Protein AF-A0A373NV44-F1 (afdb_monomer_lite)

Foldseek 3Di:
DWKKWFFWKAWPPPRDIDGPAIGTDPVVQVVLAVVQVCVVVVNDDDDDPCPVRRDDQWDWDQDPVRDITIIGGPGIDMDDD

Radius of gyration: 13.58 Å; chains: 1; bounding box: 35×24×32 Å

Sequence (81 aa):
MSMVYNQIYKCRKCGAEFCPVTTHGRAAAGKDMNEFIRRANGTPKYISERMALVPKLYAQHNCDNGNIGVADFIGYEKQEL

Secondary structure (DSSP, 8-state):
--EEEEEEEEETTT--EE-S-EEESHHHHHHHHHHHHHHHTT------GGGGTSPPSEEEEE-TTS-EEEEEEEEEEEEE-

pLDDT: mean 90.47, std 10.11, range [57.69, 98.44]

Structure (mmCIF, N/CA/C/O backbone):
data_AF-A0A373NV44-F1
#
_entry.id   AF-A0A373NV44-F1
#
loop_
_atom_site.group_PDB
_atom_site.id
_atom_site.type_symbol
_atom_site.label_atom_id
_atom_site.label_alt_id
_atom_site.label_comp_id
_atom_site.label_asym_id
_atom_site.label_entity_id
_atom_site.label_seq_id
_atom_site.pdbx_PDB_ins_code
_atom_site.Cartn_x
_atom_site.Cartn_y
_atom_site.Cartn_z
_atom_site.occupancy
_atom_site.B_iso_or_equiv
_atom_site.auth_seq_id
_atom_site.auth_comp_id
_atom_site.auth_asym_id
_atom_site.auth_atom_id
_atom_site.pdbx_PDB_model_num
ATOM 1 N N . MET A 1 1 ? 18.387 12.238 12.262 1.00 63.72 1 MET A N 1
ATOM 2 C CA . MET A 1 1 ? 16.976 11.806 12.348 1.00 63.72 1 MET A CA 1
ATOM 3 C C . MET A 1 1 ? 16.750 10.712 11.323 1.00 63.72 1 MET A C 1
ATOM 5 O O . MET A 1 1 ? 17.062 10.919 10.152 1.00 63.72 1 MET A O 1
ATOM 9 N N . SER A 1 2 ? 16.316 9.533 11.758 1.00 82.50 2 SER A N 1
ATOM 10 C CA . SER A 1 2 ? 15.953 8.435 10.858 1.00 82.50 2 SER A CA 1
ATOM 11 C C . SER A 1 2 ? 14.545 8.655 10.303 1.00 82.50 2 SER A C 1
ATOM 13 O O . SER A 1 2 ? 13.684 9.198 10.982 1.00 82.50 2 SER A O 1
ATOM 15 N N . MET A 1 3 ? 14.314 8.261 9.052 1.00 92.69 3 MET A N 1
ATOM 16 C CA . MET A 1 3 ? 13.016 8.404 8.388 1.00 92.69 3 MET A CA 1
ATOM 17 C C . MET A 1 3 ? 12.539 7.044 7.905 1.00 92.69 3 MET A C 1
ATOM 19 O O . MET A 1 3 ? 13.324 6.274 7.336 1.00 92.69 3 MET A O 1
ATOM 23 N N . VAL A 1 4 ? 11.249 6.788 8.070 1.00 94.94 4 VAL A N 1
ATOM 24 C CA . VAL A 1 4 ? 10.574 5.618 7.515 1.00 94.94 4 VAL A CA 1
ATOM 25 C C . VAL A 1 4 ? 9.504 6.035 6.520 1.00 94.94 4 VAL A C 1
ATOM 27 O O . VAL A 1 4 ? 9.037 7.173 6.510 1.00 94.94 4 VAL A O 1
ATOM 30 N N . TYR A 1 5 ? 9.180 5.107 5.632 1.00 96.12 5 TYR A N 1
ATOM 31 C CA . TYR A 1 5 ? 8.206 5.273 4.569 1.00 96.12 5 TYR A CA 1
ATOM 32 C C . TYR A 1 5 ? 7.215 4.116 4.664 1.00 96.12 5 TYR A C 1
ATOM 34 O O . TYR A 1 5 ? 7.580 2.960 4.441 1.00 96.12 5 TYR A O 1
ATOM 42 N N . ASN A 1 6 ? 5.977 4.431 5.020 1.00 96.31 6 ASN A N 1
ATOM 43 C CA . ASN A 1 6 ? 4.891 3.484 5.250 1.00 96.31 6 ASN A CA 1
ATOM 44 C C . ASN A 1 6 ? 4.141 3.229 3.945 1.00 96.31 6 ASN A C 1
ATOM 46 O O . ASN A 1 6 ? 3.747 4.184 3.281 1.00 96.31 6 ASN A O 1
ATOM 50 N N . GLN A 1 7 ? 3.946 1.970 3.557 1.00 96.06 7 GLN A N 1
ATOM 51 C CA . GLN A 1 7 ? 3.132 1.641 2.386 1.00 96.06 7 GLN A CA 1
ATOM 52 C C . GLN A 1 7 ? 1.661 1.803 2.725 1.00 96.06 7 GLN A C 1
ATOM 54 O O . GLN A 1 7 ? 1.128 0.989 3.467 1.00 96.06 7 GLN A O 1
ATOM 59 N N . ILE A 1 8 ? 0.990 2.802 2.168 1.00 97.81 8 ILE A N 1
ATOM 60 C CA . ILE A 1 8 ? -0.419 3.036 2.469 1.00 97.81 8 ILE A CA 1
ATOM 61 C C . ILE A 1 8 ? -1.291 2.368 1.413 1.00 97.81 8 ILE A 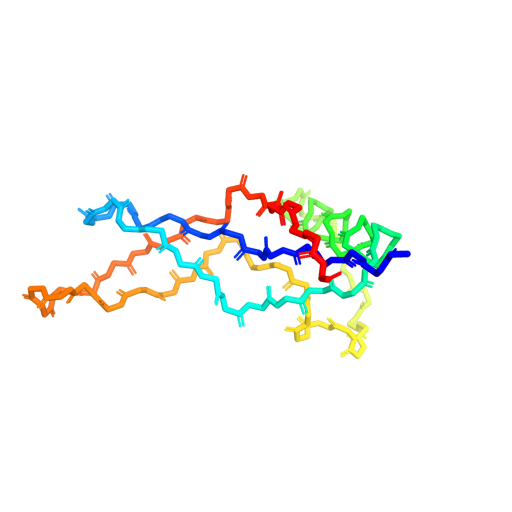C 1
ATOM 63 O O . ILE A 1 8 ? -1.105 2.555 0.205 1.00 97.81 8 ILE A O 1
ATOM 67 N N . TYR A 1 9 ? -2.257 1.590 1.891 1.00 98.19 9 TYR A N 1
ATOM 68 C CA . TYR A 1 9 ? -3.316 0.998 1.086 1.00 98.19 9 TYR A CA 1
ATOM 69 C C . TYR A 1 9 ? -4.664 1.532 1.528 1.00 98.19 9 TYR A C 1
ATOM 71 O O . TYR A 1 9 ? -4.877 1.712 2.722 1.00 98.19 9 TYR A O 1
ATOM 79 N N . LYS A 1 10 ? -5.590 1.704 0.583 1.00 98.44 10 LYS A N 1
ATOM 80 C CA . LYS A 1 10 ? -6.967 2.121 0.853 1.00 98.44 10 LYS A CA 1
ATOM 81 C C . LYS A 1 10 ? -7.960 1.087 0.360 1.00 98.44 10 LYS A C 1
ATOM 83 O O . LYS A 1 10 ? -7.980 0.755 -0.824 1.00 98.44 10 LYS A O 1
ATOM 88 N N . CYS A 1 11 ? -8.803 0.581 1.254 1.00 98.44 11 CYS A N 1
ATOM 89 C CA . CYS A 1 11 ? -9.867 -0.343 0.886 1.00 98.44 11 CYS A CA 1
ATOM 90 C C . CYS A 1 11 ? -10.926 0.364 0.031 1.00 98.44 11 CYS A C 1
ATOM 92 O O . CYS A 1 11 ? -11.553 1.319 0.481 1.00 98.44 11 CYS A O 1
ATOM 94 N N . ARG A 1 12 ? -11.214 -0.159 -1.166 1.00 98.06 12 ARG A N 1
ATOM 95 C CA . ARG A 1 12 ? -12.278 0.356 -2.049 1.00 98.06 12 ARG A CA 1
ATOM 96 C C . ARG A 1 12 ? -13.678 0.210 -1.455 1.00 98.06 12 ARG A C 1
ATOM 98 O O . ARG A 1 12 ? -14.588 0.925 -1.855 1.00 98.06 12 ARG A O 1
ATOM 105 N N . LYS A 1 13 ? -13.862 -0.762 -0.555 1.00 97.50 13 LYS A N 1
ATOM 106 C CA . LYS A 1 13 ? -15.174 -1.132 -0.014 1.00 97.50 13 LYS A CA 1
ATOM 107 C C . LYS A 1 13 ? -15.556 -0.306 1.210 1.00 97.50 13 LYS A C 1
ATOM 109 O O . LYS A 1 13 ? -16.634 0.271 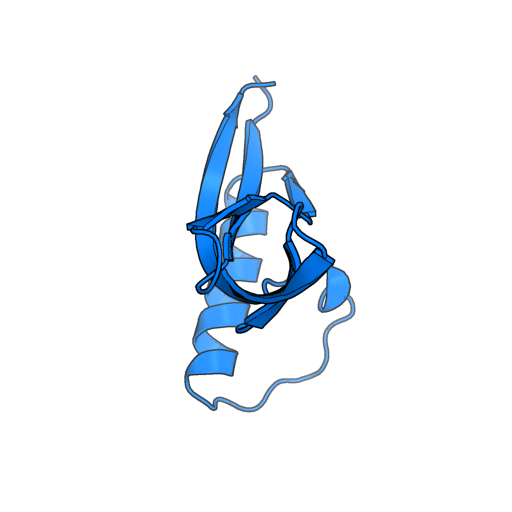1.223 1.00 97.50 13 LYS A O 1
ATOM 114 N N . CYS A 1 14 ? -14.697 -0.256 2.229 1.00 97.81 14 CYS A N 1
ATOM 115 C CA . CYS A 1 14 ? -14.966 0.494 3.463 1.00 97.81 14 CYS A CA 1
ATOM 116 C C . CYS A 1 14 ? -14.236 1.843 3.546 1.00 97.81 14 CYS A C 1
ATOM 118 O O . CYS A 1 14 ? -14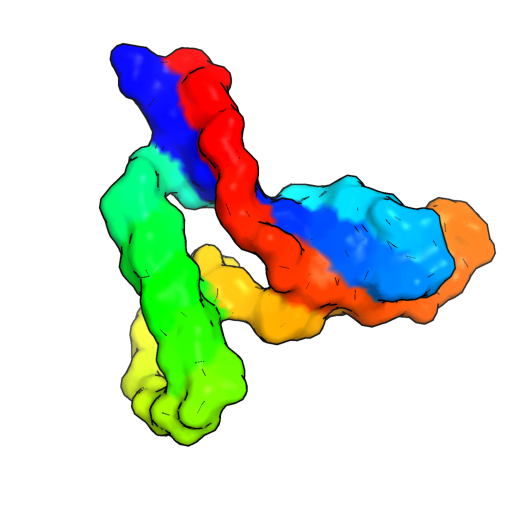.514 2.616 4.454 1.00 97.81 14 CYS A O 1
ATOM 120 N N . GLY A 1 15 ? -13.296 2.134 2.640 1.00 97.69 15 GLY A N 1
ATOM 121 C CA . GLY A 1 15 ? -12.511 3.371 2.651 1.00 97.69 15 GLY A CA 1
ATOM 122 C C . GLY A 1 15 ? -11.352 3.399 3.653 1.00 97.69 15 GLY A C 1
ATOM 123 O O . GLY A 1 15 ? -10.594 4.365 3.633 1.00 97.69 15 GLY A O 1
ATOM 124 N N . ALA A 1 16 ? -11.193 2.370 4.493 1.00 97.94 16 ALA A N 1
ATOM 125 C CA . ALA A 1 16 ? -10.147 2.318 5.511 1.00 97.94 16 ALA A CA 1
ATOM 126 C C . ALA A 1 16 ? -8.742 2.287 4.896 1.00 97.94 16 ALA A C 1
ATOM 128 O O . ALA A 1 16 ? -8.507 1.603 3.893 1.00 97.94 16 ALA A O 1
ATOM 129 N N . GLU A 1 17 ? -7.817 2.998 5.536 1.00 97.88 17 GLU A N 1
ATOM 130 C CA . GLU A 1 17 ? -6.403 3.021 5.178 1.00 97.88 17 GLU A CA 1
ATOM 131 C C . GLU A 1 17 ? -5.588 2.162 6.150 1.00 97.88 17 GLU A C 1
ATOM 133 O O . GLU A 1 17 ? -5.886 2.104 7.343 1.00 97.88 17 GLU A O 1
ATOM 138 N N . PHE A 1 18 ? -4.583 1.447 5.643 1.00 96.69 18 PHE A N 1
ATOM 139 C CA . PHE A 1 18 ? -3.721 0.593 6.462 1.00 96.69 18 PHE A CA 1
ATOM 140 C C . PHE A 1 18 ? -2.309 0.470 5.886 1.00 96.69 18 PHE A C 1
ATOM 142 O O . PHE A 1 18 ? -2.089 0.660 4.687 1.00 96.69 18 PHE A O 1
ATOM 149 N N . CYS A 1 19 ? -1.359 0.112 6.756 1.00 96.25 19 CYS A N 1
ATOM 150 C CA . CYS A 1 19 ? 0.053 -0.046 6.420 1.00 96.25 19 CYS A CA 1
ATOM 151 C C . CYS A 1 19 ? 0.539 -1.477 6.708 1.00 96.25 19 CYS A C 1
ATOM 153 O O . CYS A 1 19 ? 0.722 -1.828 7.874 1.00 96.25 19 CYS A O 1
ATOM 155 N N . PRO A 1 20 ? 0.761 -2.322 5.683 1.00 91.94 20 PRO A N 1
ATOM 156 C CA . PRO A 1 20 ? 1.288 -3.669 5.884 1.00 91.94 20 PRO A CA 1
ATOM 157 C C . PRO A 1 20 ? 2.821 -3.719 5.969 1.00 91.94 20 PRO A C 1
ATOM 159 O O . PRO A 1 20 ? 3.365 -4.705 6.461 1.00 91.94 20 PRO A O 1
ATOM 162 N N . VAL A 1 21 ? 3.529 -2.710 5.443 1.00 93.00 21 VAL A N 1
ATOM 163 C CA . VAL A 1 21 ? 4.996 -2.706 5.339 1.00 93.00 21 VAL A CA 1
ATOM 164 C C . VAL A 1 21 ? 5.542 -1.294 5.536 1.00 93.00 21 VAL A C 1
ATOM 166 O O . VAL A 1 21 ? 5.103 -0.349 4.878 1.00 93.00 21 VAL A O 1
ATOM 169 N N . THR A 1 22 ? 6.580 -1.188 6.361 1.00 93.56 22 THR A N 1
ATOM 170 C CA . THR A 1 22 ? 7.355 0.035 6.585 1.00 93.56 22 THR A CA 1
ATOM 171 C C . THR A 1 22 ? 8.781 -0.153 6.070 1.00 93.56 22 THR A C 1
ATOM 173 O O . THR A 1 22 ? 9.448 -1.135 6.393 1.00 93.56 22 THR A O 1
ATOM 176 N N . THR A 1 23 ? 9.267 0.802 5.277 1.00 91.94 23 THR A N 1
ATOM 177 C CA . THR A 1 23 ? 10.607 0.780 4.676 1.00 91.94 23 THR A CA 1
ATOM 178 C C . THR A 1 23 ? 11.490 1.872 5.283 1.00 91.94 23 THR A C 1
ATOM 180 O O . THR A 1 23 ? 11.094 3.034 5.362 1.00 91.94 23 THR A O 1
ATOM 183 N N . HIS A 1 24 ? 12.725 1.534 5.665 1.00 91.69 24 HIS A N 1
ATOM 184 C CA . HIS A 1 24 ? 13.684 2.506 6.199 1.00 91.69 24 HIS A CA 1
ATOM 185 C C . HIS A 1 24 ? 14.400 3.273 5.079 1.00 91.69 24 HIS A C 1
ATOM 187 O O . HIS A 1 24 ? 15.123 2.695 4.264 1.00 91.69 24 HIS A O 1
ATOM 193 N N . GLY A 1 25 ? 14.243 4.598 5.081 1.00 91.50 25 GLY A N 1
ATOM 194 C CA . GLY A 1 25 ? 14.930 5.506 4.168 1.00 91.50 25 GLY A CA 1
ATOM 195 C C . GLY A 1 25 ? 14.294 5.649 2.779 1.00 91.50 25 GLY A C 1
ATOM 196 O O . GLY A 1 25 ? 13.797 4.705 2.163 1.00 91.50 25 GLY A O 1
ATOM 197 N N . ARG A 1 26 ? 14.387 6.872 2.240 1.00 93.25 26 ARG A N 1
ATOM 198 C CA . ARG A 1 26 ? 13.764 7.274 0.965 1.00 93.25 26 ARG A CA 1
ATOM 199 C C . ARG A 1 26 ? 14.250 6.453 -0.226 1.00 93.25 26 ARG A C 1
ATOM 201 O O . ARG A 1 26 ? 13.477 6.134 -1.122 1.00 93.25 26 ARG A O 1
ATOM 208 N N . ALA A 1 27 ? 15.541 6.126 -0.244 1.00 92.38 27 ALA A N 1
ATOM 209 C CA . ALA A 1 27 ? 16.163 5.420 -1.358 1.00 92.38 27 ALA A CA 1
ATOM 210 C C . ALA A 1 27 ? 15.628 3.988 -1.513 1.00 92.38 27 ALA A C 1
ATOM 212 O O . ALA A 1 27 ? 15.458 3.523 -2.637 1.00 92.38 27 ALA A O 1
ATOM 213 N N . ALA A 1 28 ? 15.352 3.292 -0.405 1.00 90.56 28 ALA A N 1
ATOM 214 C CA . ALA A 1 28 ? 14.765 1.958 -0.448 1.00 90.56 28 ALA A CA 1
ATOM 215 C C . ALA A 1 28 ? 13.305 2.021 -0.922 1.00 90.56 28 ALA A C 1
ATOM 217 O O . ALA A 1 28 ? 12.970 1.365 -1.904 1.00 90.56 28 ALA A O 1
ATOM 218 N N . ALA A 1 29 ? 12.493 2.908 -0.333 1.00 93.44 29 ALA A N 1
ATOM 219 C CA . ALA A 1 29 ? 11.101 3.108 -0.742 1.00 93.44 29 ALA A CA 1
ATOM 220 C C . ALA A 1 29 ? 10.967 3.493 -2.229 1.00 93.44 29 ALA A C 1
ATOM 222 O O . ALA A 1 29 ? 10.102 2.982 -2.934 1.00 93.44 29 ALA A O 1
ATOM 223 N N . GLY A 1 30 ? 11.865 4.340 -2.745 1.00 93.69 30 GLY A N 1
ATOM 224 C CA . GLY A 1 30 ? 11.889 4.711 -4.163 1.00 93.69 30 GLY A CA 1
ATOM 225 C C . GLY A 1 30 ? 12.227 3.545 -5.099 1.00 93.69 30 GLY A C 1
ATOM 226 O O . GLY A 1 30 ? 11.624 3.419 -6.164 1.00 93.69 30 GLY A O 1
ATOM 227 N N . LYS A 1 31 ? 13.157 2.662 -4.707 1.00 91.75 31 LYS A N 1
ATOM 228 C CA . LYS A 1 31 ? 13.464 1.441 -5.475 1.00 91.75 31 LYS A CA 1
ATOM 229 C C . LYS A 1 31 ? 12.254 0.509 -5.534 1.00 91.75 31 LYS A C 1
ATOM 231 O O . LYS A 1 31 ? 11.931 0.013 -6.611 1.00 91.75 31 LYS A O 1
ATOM 236 N N . ASP A 1 32 ? 11.577 0.322 -4.407 1.00 91.69 32 ASP A N 1
ATOM 237 C CA . ASP A 1 32 ? 10.402 -0.543 -4.308 1.00 91.69 32 ASP A CA 1
ATOM 238 C C . ASP A 1 32 ? 9.203 0.040 -5.086 1.00 91.69 32 ASP A C 1
ATOM 240 O O . ASP A 1 32 ? 8.520 -0.691 -5.803 1.00 91.69 32 ASP A O 1
ATOM 244 N N . MET A 1 33 ? 9.002 1.363 -5.054 1.00 92.50 33 MET A N 1
ATOM 245 C CA . MET A 1 33 ? 7.991 2.065 -5.861 1.00 92.50 33 MET A CA 1
ATOM 246 C C . MET A 1 33 ? 8.234 1.911 -7.369 1.00 92.50 33 MET A C 1
ATOM 248 O O . MET A 1 33 ? 7.321 1.563 -8.114 1.00 92.50 33 MET A O 1
ATOM 252 N N . ASN A 1 34 ? 9.465 2.142 -7.835 1.00 91.38 34 ASN A N 1
ATOM 253 C CA . ASN A 1 34 ? 9.802 1.980 -9.253 1.00 91.38 34 ASN A CA 1
ATOM 254 C C . ASN A 1 34 ? 9.557 0.548 -9.726 1.00 91.38 34 ASN A C 1
ATOM 256 O O . ASN A 1 34 ? 9.095 0.319 -10.844 1.00 91.38 34 ASN A O 1
ATOM 260 N N . GLU A 1 35 ? 9.841 -0.422 -8.859 1.00 89.69 35 GLU A N 1
ATOM 261 C CA . GLU A 1 35 ? 9.558 -1.812 -9.152 1.00 89.69 35 GLU A CA 1
ATOM 262 C C . GLU A 1 35 ? 8.062 -2.094 -9.284 1.00 89.69 35 GLU A C 1
ATOM 264 O O . GLU A 1 35 ? 7.633 -2.764 -10.225 1.00 89.69 35 GLU A O 1
ATOM 269 N N . PHE A 1 36 ? 7.274 -1.581 -8.342 1.00 90.56 36 PHE A N 1
ATOM 270 C CA . PHE A 1 36 ? 5.825 -1.674 -8.378 1.00 90.56 36 PHE A CA 1
ATOM 271 C C . PHE A 1 36 ? 5.262 -1.100 -9.690 1.00 90.56 36 PHE A C 1
ATOM 273 O O . PHE A 1 36 ? 4.547 -1.806 -10.402 1.00 90.56 36 PHE A O 1
ATOM 280 N N . ILE A 1 37 ? 5.652 0.127 -10.059 1.00 91.56 37 ILE A N 1
ATOM 281 C CA . ILE A 1 37 ? 5.196 0.809 -11.283 1.00 91.56 37 ILE A CA 1
ATOM 282 C C . ILE A 1 37 ? 5.558 -0.001 -12.529 1.00 91.56 37 ILE A C 1
ATOM 284 O O . ILE A 1 37 ? 4.723 -0.222 -13.404 1.00 91.56 37 ILE A O 1
ATOM 288 N N . ARG A 1 38 ? 6.798 -0.490 -12.606 1.00 88.31 38 ARG A N 1
ATOM 289 C CA . ARG A 1 38 ? 7.265 -1.294 -13.736 1.00 88.31 38 ARG A CA 1
ATOM 290 C C . ARG A 1 38 ? 6.416 -2.555 -13.931 1.00 88.31 38 ARG A C 1
ATOM 292 O O . ARG A 1 38 ? 6.022 -2.863 -15.056 1.00 88.31 38 ARG A O 1
ATOM 299 N N . ARG A 1 39 ? 6.109 -3.263 -12.839 1.00 87.12 39 ARG A N 1
ATOM 300 C CA . ARG A 1 39 ? 5.245 -4.454 -12.857 1.00 87.12 39 ARG A CA 1
ATOM 301 C C . ARG A 1 39 ? 3.806 -4.113 -13.228 1.00 87.12 39 ARG A C 1
ATOM 303 O O . ARG A 1 39 ? 3.206 -4.842 -14.011 1.00 87.12 39 ARG A O 1
ATOM 310 N N . ALA A 1 40 ? 3.267 -3.020 -12.689 1.00 88.94 40 ALA A N 1
ATOM 311 C CA . ALA A 1 40 ? 1.927 -2.544 -13.023 1.00 88.94 40 ALA A CA 1
ATOM 312 C C . ALA A 1 40 ? 1.798 -2.209 -14.521 1.00 88.94 40 ALA A C 1
ATOM 314 O O . ALA A 1 40 ? 0.769 -2.494 -15.123 1.00 88.94 40 ALA A O 1
ATOM 315 N N . ASN A 1 41 ? 2.875 -1.718 -15.139 1.00 91.12 41 ASN A N 1
ATOM 316 C CA . ASN A 1 41 ? 2.965 -1.443 -16.576 1.00 91.12 41 ASN A CA 1
ATOM 317 C C . ASN A 1 41 ? 3.335 -2.675 -17.429 1.00 91.12 41 ASN A C 1
ATOM 319 O O . ASN A 1 41 ? 3.753 -2.527 -18.576 1.00 91.12 41 ASN A O 1
ATOM 323 N N . GLY A 1 42 ? 3.233 -3.894 -16.887 1.00 86.50 42 GLY A N 1
ATOM 324 C CA . GLY A 1 42 ? 3.408 -5.134 -17.651 1.00 86.50 42 GLY A CA 1
ATOM 325 C C . GLY A 1 42 ? 4.847 -5.444 -18.066 1.00 86.50 42 GLY A C 1
ATOM 326 O O . GLY A 1 42 ? 5.069 -6.332 -18.886 1.00 86.50 42 GLY A O 1
ATOM 327 N N . THR A 1 43 ? 5.841 -4.747 -17.513 1.00 84.00 43 THR A N 1
ATOM 328 C CA . THR A 1 43 ? 7.240 -5.059 -17.815 1.00 84.00 43 THR A CA 1
ATOM 329 C C . THR A 1 43 ? 7.651 -6.331 -17.055 1.00 84.00 43 THR A C 1
ATOM 331 O O . THR A 1 43 ? 7.566 -6.349 -15.821 1.00 84.00 43 THR A O 1
ATOM 334 N N . PRO A 1 44 ? 8.106 -7.396 -17.746 1.00 68.25 44 PRO A N 1
ATOM 335 C CA . PRO A 1 44 ? 8.499 -8.651 -17.110 1.00 68.25 44 PRO A CA 1
ATOM 336 C C . PRO A 1 44 ? 9.625 -8.437 -16.095 1.00 68.25 44 PRO A C 1
ATOM 338 O O . PRO A 1 44 ? 10.543 -7.647 -16.336 1.00 68.25 44 PRO A O 1
ATOM 341 N N . LYS A 1 45 ? 9.588 -9.161 -14.968 1.00 65.81 45 LYS A N 1
ATOM 342 C CA . LYS A 1 45 ? 10.626 -9.063 -13.935 1.00 65.81 45 LYS A CA 1
ATOM 343 C C . LYS A 1 45 ? 11.393 -10.363 -13.712 1.00 65.81 45 LYS A C 1
ATOM 345 O O . LYS A 1 45 ? 10.796 -11.417 -13.527 1.00 65.81 45 LYS A O 1
ATOM 350 N N . TYR A 1 46 ? 12.711 -10.215 -13.559 1.00 59.34 46 TYR A N 1
ATOM 351 C CA . TYR A 1 46 ? 13.554 -11.074 -12.726 1.00 59.34 46 TYR A CA 1
ATOM 352 C C . TYR A 1 46 ? 13.064 -11.022 -11.271 1.00 59.34 46 TYR A C 1
ATOM 354 O O . TYR A 1 46 ? 13.022 -9.949 -10.662 1.00 59.34 46 TYR A O 1
ATOM 362 N N . ILE A 1 47 ? 12.687 -12.168 -10.710 1.00 57.69 47 ILE A N 1
ATOM 363 C CA . ILE A 1 47 ? 12.255 -12.296 -9.315 1.00 57.69 47 ILE A CA 1
ATOM 364 C C . ILE A 1 47 ? 13.449 -11.963 -8.409 1.00 57.69 47 ILE A C 1
ATOM 366 O O . ILE A 1 47 ? 14.387 -12.741 -8.298 1.00 57.69 47 ILE A O 1
ATOM 370 N N . SER A 1 48 ? 13.438 -10.782 -7.785 1.00 63.75 48 SER A N 1
ATOM 371 C CA . SER A 1 48 ? 14.416 -10.411 -6.755 1.00 63.75 48 SER A CA 1
ATOM 372 C C . SER A 1 48 ? 13.898 -10.808 -5.374 1.00 63.75 48 SER A C 1
ATOM 374 O O . SER A 1 48 ? 12.714 -10.606 -5.104 1.00 63.75 48 SER A O 1
ATOM 376 N N . GLU A 1 49 ? 14.783 -11.216 -4.464 1.00 65.88 49 GLU A N 1
ATOM 377 C CA . GLU A 1 49 ? 14.472 -11.563 -3.060 1.00 65.88 49 GLU A CA 1
ATOM 378 C C . GLU A 1 49 ? 13.689 -10.471 -2.302 1.00 65.88 49 GLU A C 1
ATOM 380 O O . GLU A 1 49 ? 12.932 -10.754 -1.379 1.00 65.88 49 GLU A O 1
ATOM 385 N N . ARG A 1 50 ? 13.776 -9.209 -2.745 1.00 68.06 50 ARG A N 1
ATOM 386 C CA . ARG A 1 50 ? 13.009 -8.075 -2.200 1.00 68.06 50 ARG A CA 1
ATOM 387 C C . ARG A 1 50 ? 11.510 -8.071 -2.523 1.00 68.06 50 ARG A C 1
ATOM 389 O O . ARG A 1 50 ? 10.819 -7.153 -2.096 1.00 68.06 50 ARG A O 1
ATOM 396 N N . MET A 1 51 ? 10.982 -9.059 -3.251 1.00 70.06 51 MET A N 1
ATOM 397 C CA . MET A 1 51 ? 9.557 -9.132 -3.626 1.00 70.06 51 MET A CA 1
ATOM 398 C C . MET A 1 51 ? 8.597 -8.980 -2.437 1.00 70.06 51 MET A C 1
ATOM 400 O O . MET A 1 51 ? 7.517 -8.426 -2.615 1.00 70.06 51 MET A O 1
ATOM 404 N N . ALA A 1 52 ? 8.987 -9.430 -1.240 1.00 76.25 52 ALA A N 1
ATOM 405 C CA . ALA A 1 52 ? 8.169 -9.299 -0.034 1.00 76.25 52 ALA A CA 1
ATOM 406 C C . ALA A 1 52 ? 7.984 -7.841 0.433 1.00 76.25 52 ALA A C 1
ATOM 408 O O . ALA A 1 52 ? 6.986 -7.536 1.077 1.00 76.25 52 ALA A O 1
ATOM 409 N N . LEU A 1 53 ? 8.927 -6.952 0.102 1.00 85.38 53 LEU A N 1
ATOM 410 C CA . LEU A 1 53 ? 8.921 -5.543 0.507 1.00 85.38 53 LEU A CA 1
ATOM 411 C C . LEU A 1 53 ? 8.354 -4.616 -0.575 1.00 85.38 53 LEU A C 1
ATOM 413 O O . LEU A 1 53 ? 8.044 -3.466 -0.289 1.00 85.38 53 LEU A O 1
ATOM 417 N N . VAL A 1 54 ? 8.208 -5.092 -1.812 1.00 90.12 54 VAL A N 1
ATOM 418 C CA . VAL A 1 54 ? 7.665 -4.294 -2.918 1.00 90.12 54 VAL A CA 1
ATOM 419 C C . VAL A 1 54 ? 6.139 -4.194 -2.784 1.00 90.12 54 VAL A C 1
ATOM 421 O O . VAL A 1 54 ? 5.493 -5.232 -2.602 1.00 90.12 54 VAL A O 1
ATOM 424 N N . PRO A 1 55 ? 5.539 -2.996 -2.938 1.00 92.94 55 PRO A N 1
ATOM 425 C CA . PRO A 1 55 ? 4.091 -2.849 -2.956 1.00 92.94 55 PRO A CA 1
ATOM 426 C C . PRO A 1 55 ? 3.421 -3.765 -3.985 1.00 92.94 55 PRO A C 1
ATOM 428 O O . PRO A 1 55 ? 3.943 -4.036 -5.073 1.00 92.94 55 PRO A O 1
ATOM 431 N N . LYS A 1 56 ? 2.234 -4.253 -3.639 1.00 91.56 56 LYS A N 1
ATOM 432 C CA . LYS A 1 56 ? 1.357 -5.018 -4.523 1.00 91.56 56 LYS A CA 1
ATOM 433 C C . LYS A 1 56 ? 0.334 -4.068 -5.136 1.00 91.56 56 LYS A C 1
ATOM 435 O O . LYS A 1 56 ? -0.054 -3.090 -4.514 1.00 91.56 56 LYS A O 1
ATOM 440 N N . LEU A 1 57 ? -0.146 -4.394 -6.336 1.00 91.00 57 LEU A N 1
ATOM 441 C CA . LEU A 1 57 ? -1.213 -3.624 -6.986 1.00 91.00 57 LEU A CA 1
ATOM 442 C C . LEU A 1 57 ? -2.499 -3.639 -6.163 1.00 91.00 57 LEU A C 1
ATOM 444 O O . LEU A 1 57 ? -3.117 -2.599 -5.964 1.00 91.00 57 LEU A O 1
ATOM 448 N N . TYR A 1 58 ? -2.834 -4.815 -5.637 1.00 94.50 58 TYR A N 1
ATOM 449 C CA . TYR A 1 58 ? -3.988 -5.021 -4.782 1.00 94.50 58 TYR A CA 1
ATOM 450 C C . TYR A 1 58 ? -3.584 -5.773 -3.518 1.00 94.50 58 TYR A C 1
ATOM 452 O O . TYR A 1 58 ? -2.743 -6.679 -3.557 1.00 94.50 58 TYR A O 1
ATOM 460 N N . ALA A 1 59 ? -4.225 -5.423 -2.410 1.00 95.06 59 ALA A N 1
ATOM 461 C CA . ALA A 1 59 ? -4.179 -6.163 -1.160 1.00 95.06 59 ALA A CA 1
ATOM 462 C C . ALA A 1 59 ? -5.598 -6.560 -0.735 1.00 95.06 59 ALA A C 1
ATOM 464 O O . ALA A 1 59 ? -6.561 -5.840 -0.994 1.00 95.06 59 ALA A O 1
ATOM 465 N N . GLN A 1 60 ? -5.733 -7.709 -0.075 1.00 96.88 60 GLN A N 1
ATOM 466 C CA . GLN A 1 60 ? -6.973 -8.046 0.618 1.00 96.88 60 GLN A CA 1
ATOM 467 C C . GLN A 1 60 ? -7.078 -7.201 1.888 1.00 96.88 60 GLN A C 1
ATOM 469 O O . GLN A 1 60 ? -6.091 -7.017 2.598 1.00 96.88 60 GLN A O 1
ATOM 474 N N . HIS A 1 61 ? -8.284 -6.733 2.191 1.00 97.75 61 HIS A N 1
ATOM 475 C CA . HIS A 1 61 ? -8.613 -6.085 3.450 1.00 97.75 61 HIS A CA 1
ATOM 476 C C . HIS A 1 61 ? -9.847 -6.752 4.063 1.00 97.75 61 HIS A C 1
ATOM 478 O O . HIS A 1 61 ? -10.845 -6.959 3.372 1.00 97.75 61 HIS A O 1
ATOM 484 N N . ASN A 1 62 ? -9.782 -7.081 5.351 1.00 97.19 62 ASN A N 1
ATOM 485 C CA . ASN A 1 62 ? -10.933 -7.561 6.111 1.00 97.19 62 ASN A CA 1
ATOM 486 C C . ASN A 1 62 ? -11.554 -6.346 6.809 1.00 97.19 62 ASN A C 1
ATOM 488 O O . ASN A 1 62 ? -10.950 -5.799 7.725 1.00 97.19 62 ASN A O 1
ATOM 492 N N . CYS A 1 63 ? -12.712 -5.896 6.331 1.00 97.44 63 CYS A N 1
ATOM 493 C CA . CYS A 1 63 ? -13.432 -4.754 6.881 1.00 97.44 63 CYS A CA 1
ATOM 494 C C . CYS A 1 63 ? -13.994 -5.081 8.272 1.00 97.44 63 CYS A C 1
ATOM 496 O O . CYS A 1 63 ? -14.453 -6.200 8.502 1.00 97.44 63 CYS A O 1
ATOM 498 N N . ASP A 1 64 ? -14.090 -4.078 9.146 1.00 96.56 64 ASP A N 1
ATOM 499 C CA . ASP A 1 64 ? -14.596 -4.237 10.523 1.00 96.56 64 ASP A CA 1
ATOM 500 C C . ASP A 1 64 ? -16.022 -4.8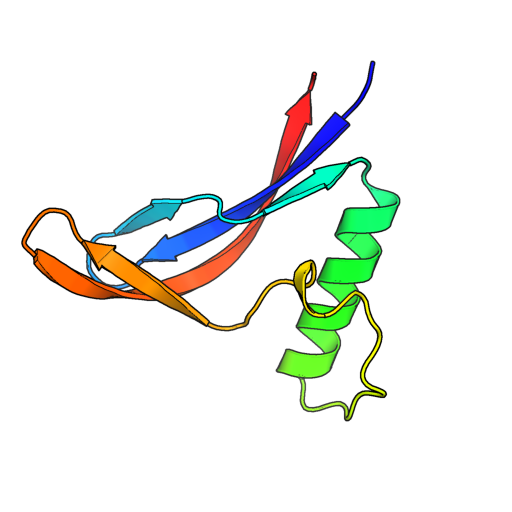05 10.600 1.00 96.56 64 ASP A C 1
ATOM 502 O O . ASP A 1 64 ? -16.375 -5.508 11.541 1.00 96.56 64 ASP A O 1
ATOM 506 N N . ASN A 1 65 ? -16.845 -4.560 9.576 1.00 95.81 65 ASN A N 1
ATOM 507 C CA . ASN A 1 65 ? -18.193 -5.123 9.464 1.00 95.81 65 ASN A CA 1
ATOM 508 C C . ASN A 1 65 ? -18.226 -6.569 8.922 1.00 95.81 65 ASN A C 1
ATOM 510 O O . ASN A 1 65 ? -19.275 -7.033 8.479 1.00 95.81 65 ASN A O 1
ATOM 514 N N . GLY A 1 66 ? -17.084 -7.261 8.893 1.00 96.50 66 GLY A N 1
ATOM 515 C CA . GLY A 1 66 ? -16.942 -8.644 8.430 1.00 96.50 66 GLY A CA 1
ATOM 516 C C . GLY A 1 66 ? -16.879 -8.815 6.909 1.00 96.50 66 GLY A C 1
ATOM 517 O O . GLY A 1 66 ? -16.711 -9.932 6.423 1.00 96.50 66 GLY A O 1
ATOM 518 N N . ASN A 1 67 ? -16.997 -7.736 6.129 1.00 98.00 67 A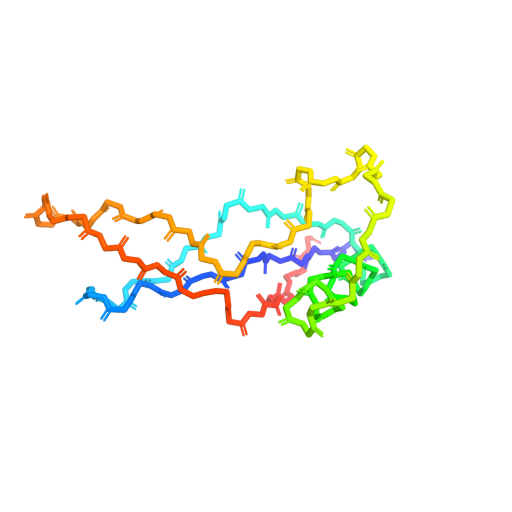SN A N 1
ATOM 519 C CA . ASN A 1 67 ? -16.824 -7.815 4.682 1.00 98.00 67 ASN A CA 1
ATOM 520 C C . ASN A 1 67 ? -15.360 -8.042 4.293 1.00 98.00 67 ASN A C 1
ATOM 522 O O . ASN A 1 67 ? -14.444 -7.561 4.947 1.00 98.00 67 ASN A O 1
ATOM 526 N N . ILE A 1 68 ? -15.145 -8.670 3.139 1.00 98.00 68 ILE A N 1
ATOM 527 C CA . ILE A 1 68 ? -13.831 -8.725 2.496 1.00 98.00 68 ILE A CA 1
ATOM 528 C C . ILE A 1 68 ? -13.816 -7.708 1.354 1.00 98.00 68 ILE A C 1
ATOM 530 O O . ILE A 1 68 ? -14.730 -7.669 0.522 1.00 98.00 68 ILE A O 1
ATOM 534 N N . GLY A 1 69 ? -12.806 -6.845 1.351 1.00 97.75 69 GLY A N 1
ATOM 535 C CA . GLY A 1 69 ? -12.593 -5.793 0.368 1.00 97.75 69 GLY A CA 1
ATOM 536 C C . GLY A 1 69 ? -11.247 -5.922 -0.340 1.00 97.75 69 GLY A C 1
ATOM 537 O O . GLY A 1 69 ? -10.323 -6.583 0.133 1.00 97.75 69 GLY A O 1
ATOM 538 N N . VAL A 1 70 ? -11.141 -5.244 -1.479 1.00 98.25 70 VAL A N 1
ATOM 539 C CA . VAL A 1 70 ? -9.882 -5.051 -2.205 1.00 98.25 70 VAL A CA 1
ATOM 540 C C . VAL A 1 70 ? -9.360 -3.661 -1.879 1.00 98.25 70 VAL A C 1
ATOM 542 O O . VAL A 1 70 ? -10.130 -2.698 -1.881 1.00 98.25 70 VAL A O 1
ATOM 545 N N . ALA A 1 71 ? -8.071 -3.562 -1.588 1.00 98.31 71 ALA A N 1
ATOM 546 C CA . ALA A 1 71 ? -7.395 -2.313 -1.307 1.00 98.31 71 ALA A CA 1
ATOM 547 C C . ALA A 1 71 ? -6.355 -1.989 -2.375 1.00 98.31 71 ALA A C 1
ATOM 549 O O . ALA A 1 71 ? -5.591 -2.865 -2.785 1.00 98.31 71 ALA A O 1
ATOM 550 N N . ASP A 1 72 ? -6.332 -0.729 -2.792 1.00 97.44 72 ASP A N 1
ATOM 551 C CA . ASP A 1 72 ? -5.329 -0.189 -3.703 1.00 97.44 72 ASP A CA 1
ATOM 552 C C . ASP A 1 72 ? -4.138 0.318 -2.919 1.00 97.44 72 ASP A C 1
ATOM 554 O O . ASP A 1 72 ? -4.309 0.957 -1.882 1.00 97.44 72 ASP A O 1
ATOM 558 N N . PHE A 1 73 ? -2.940 0.091 -3.444 1.00 96.88 73 PHE A N 1
ATOM 559 C CA . PHE A 1 73 ? -1.782 0.850 -3.003 1.00 96.88 73 PHE A CA 1
ATOM 560 C C . PHE A 1 73 ? -1.929 2.309 -3.453 1.00 96.88 73 PHE A C 1
ATOM 562 O O . PHE A 1 73 ? -2.097 2.565 -4.646 1.00 96.88 73 PHE A O 1
ATOM 569 N N . ILE A 1 74 ? -1.854 3.257 -2.517 1.00 96.19 74 ILE A N 1
ATOM 570 C CA . ILE A 1 74 ? -2.016 4.692 -2.811 1.00 96.19 74 ILE A CA 1
ATOM 571 C C . ILE A 1 74 ? -0.714 5.492 -2.691 1.00 96.19 74 ILE A C 1
ATOM 573 O O . ILE A 1 74 ? -0.653 6.631 -3.147 1.00 96.19 74 ILE A O 1
ATOM 577 N N . GLY A 1 75 ? 0.345 4.900 -2.132 1.00 96.00 75 GLY A N 1
ATOM 578 C CA . GLY A 1 75 ? 1.671 5.509 -2.083 1.00 96.00 75 GLY A CA 1
ATOM 579 C C . GLY A 1 75 ? 2.423 5.237 -0.787 1.00 96.00 75 GLY A C 1
ATOM 580 O O . GLY A 1 75 ? 1.989 4.463 0.063 1.00 96.00 75 GLY A O 1
ATOM 581 N N . TYR A 1 76 ? 3.579 5.886 -0.654 1.00 96.88 76 TYR A N 1
ATOM 582 C CA . TYR A 1 76 ? 4.328 5.898 0.597 1.00 96.88 76 TYR A CA 1
ATOM 583 C C . TYR A 1 76 ? 4.034 7.167 1.389 1.00 96.88 76 TYR A C 1
ATOM 585 O O . TYR A 1 76 ? 4.120 8.266 0.841 1.00 96.88 76 TYR A O 1
ATOM 593 N N . GLU A 1 77 ? 3.807 7.017 2.687 1.00 97.06 77 GLU A N 1
ATOM 594 C CA . GLU A 1 77 ? 3.739 8.128 3.632 1.00 97.06 77 GLU A CA 1
ATOM 595 C C . GLU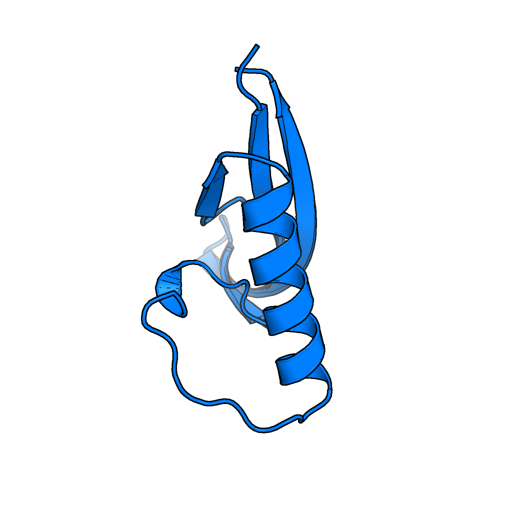 A 1 77 ? 5.051 8.238 4.417 1.00 97.06 77 GLU A C 1
ATOM 597 O O . GLU A 1 77 ? 5.558 7.246 4.943 1.00 97.06 77 GLU A O 1
ATOM 602 N N . LYS A 1 78 ? 5.634 9.442 4.467 1.00 96.38 78 LYS A N 1
ATOM 603 C CA . LYS A 1 78 ? 6.865 9.713 5.222 1.00 96.38 78 LYS A CA 1
ATOM 604 C C . LYS A 1 78 ? 6.523 9.889 6.702 1.00 96.38 78 LYS A C 1
ATOM 606 O O . LYS A 1 78 ? 5.698 10.731 7.036 1.00 96.38 78 LYS A O 1
ATOM 611 N N . GLN A 1 79 ? 7.264 9.213 7.573 1.00 95.81 79 GLN A N 1
ATOM 612 C CA . GLN A 1 79 ? 7.216 9.415 9.018 1.00 95.81 79 GLN A CA 1
ATOM 613 C C . GLN A 1 79 ? 8.634 9.592 9.582 1.00 95.81 79 GLN A C 1
ATOM 615 O O . GLN A 1 79 ? 9.581 8.914 9.170 1.00 95.81 79 GLN A O 1
ATOM 620 N N . GLU A 1 80 ? 8.791 10.544 10.499 1.00 91.88 80 GLU A N 1
ATOM 621 C CA . GLU A 1 80 ? 10.038 10.752 11.242 1.00 91.88 80 GLU A CA 1
ATOM 622 C C . GLU A 1 80 ? 10.053 9.849 12.480 1.00 91.88 80 GLU A C 1
ATOM 624 O O . GLU A 1 80 ? 9.014 9.660 13.115 1.00 91.88 80 GLU A O 1
ATOM 629 N N . LEU A 1 81 ? 11.214 9.248 12.759 1.00 82.31 81 LEU A N 1
ATOM 630 C CA . LEU A 1 81 ? 11.467 8.421 13.942 1.00 82.31 81 LEU A CA 1
ATOM 631 C C . LEU A 1 81 ? 12.179 9.228 15.028 1.00 82.31 81 LEU A C 1
ATOM 633 O O . LEU A 1 81 ? 13.125 9.971 14.659 1.00 82.31 81 LEU A O 1
#